Protein AF-A0A1G5I1L9-F1 (afdb_monomer)

Radius of gyration: 16.01 Å; Cα contacts (8 Å, |Δi|>4): 39; chains: 1; bounding box: 37×14×49 Å

Secondary structure (DSSP, 8-state):
------HHHHHHHHHHHHHHHHHHHHHHHHH--S---HHHHHHHHHHHHHHHHHHHHHHHHHHHHT--

Sequence (68 aa):
MTEIYGIEDRLYMIKDLADAIISLSISSQVNENLEVKPTLNGMCAIGEMIRREADEALDFMFKKKCSE

Structure (mmCIF, N/CA/C/O backbone):
data_AF-A0A1G5I1L9-F1
#
_entry.id   AF-A0A1G5I1L9-F1
#
loop_
_atom_site.group_PDB
_atom_site.id
_atom_site.type_symbol
_atom_site.label_atom_id
_atom_site.label_alt_id
_atom_site.label_comp_id
_atom_site.label_asym_id
_atom_site.label_entity_id
_atom_site.label_seq_id
_atom_site.pdbx_PDB_in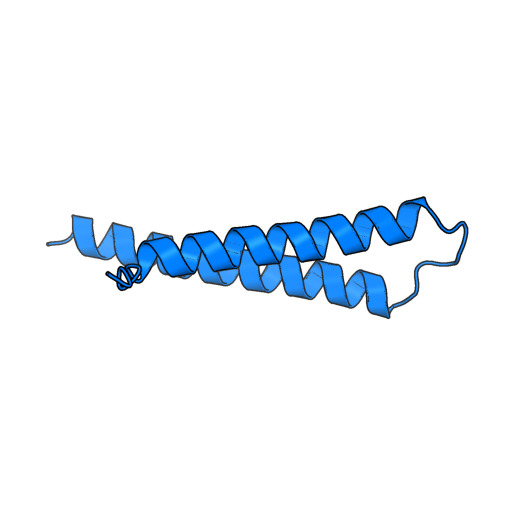s_code
_atom_site.Cartn_x
_atom_site.Cartn_y
_atom_site.Cartn_z
_atom_site.occupancy
_atom_site.B_iso_or_equiv
_atom_site.auth_seq_id
_atom_site.auth_comp_id
_atom_site.auth_asym_id
_atom_site.auth_atom_id
_atom_site.pdbx_PDB_model_num
ATOM 1 N N . MET A 1 1 ? 11.974 -0.419 24.875 1.00 39.66 1 MET A N 1
ATOM 2 C CA . MET A 1 1 ? 10.518 -0.598 24.725 1.00 39.66 1 MET A CA 1
ATOM 3 C C . MET A 1 1 ? 10.264 -0.765 23.244 1.00 39.66 1 MET A C 1
ATOM 5 O O . MET A 1 1 ? 10.518 0.177 22.511 1.00 39.66 1 MET A O 1
ATOM 9 N N . THR A 1 2 ? 9.893 -1.958 22.791 1.00 49.22 2 THR A N 1
ATOM 10 C CA . THR A 1 2 ? 9.449 -2.136 21.405 1.00 49.22 2 THR A CA 1
ATOM 11 C C . THR A 1 2 ? 7.963 -1.816 21.409 1.00 49.22 2 THR A C 1
ATOM 13 O O . THR A 1 2 ? 7.176 -2.601 21.934 1.00 49.22 2 THR A O 1
ATOM 16 N N . GLU A 1 3 ? 7.598 -0.619 20.956 1.00 60.84 3 GLU A N 1
ATOM 17 C CA . GLU A 1 3 ? 6.197 -0.239 20.783 1.00 60.84 3 GLU A CA 1
ATOM 18 C C . GLU A 1 3 ? 5.546 -1.230 19.820 1.00 60.84 3 GLU A C 1
ATOM 20 O O . GLU A 1 3 ? 6.014 -1.451 18.701 1.00 60.84 3 GLU A O 1
ATOM 25 N N . ILE A 1 4 ? 4.490 -1.895 20.284 1.00 62.16 4 ILE A N 1
ATOM 26 C CA . ILE A 1 4 ? 3.666 -2.719 19.412 1.00 62.16 4 ILE A CA 1
ATOM 27 C C . ILE A 1 4 ? 2.851 -1.730 18.585 1.00 62.16 4 ILE A C 1
ATOM 29 O O . ILE A 1 4 ? 1.821 -1.253 19.051 1.00 62.16 4 ILE A O 1
ATOM 33 N N . TYR A 1 5 ? 3.334 -1.412 17.382 1.00 71.38 5 TYR A N 1
ATOM 34 C CA . TYR A 1 5 ? 2.602 -0.589 16.420 1.00 71.38 5 TYR A CA 1
ATOM 35 C C . TYR A 1 5 ? 1.173 -1.104 16.272 1.00 71.38 5 TYR A C 1
ATOM 37 O O . TYR A 1 5 ? 0.968 -2.315 16.057 1.00 71.38 5 TYR A O 1
ATOM 45 N N . GLY A 1 6 ? 0.212 -0.185 16.395 1.00 85.50 6 GLY A N 1
ATOM 46 C CA . GLY A 1 6 ? -1.199 -0.472 16.202 1.00 85.50 6 GLY A CA 1
ATOM 47 C C . GLY A 1 6 ? -1.456 -0.963 14.780 1.00 85.50 6 GLY A C 1
ATOM 48 O O . GLY A 1 6 ? -0.650 -0.763 13.873 1.00 85.50 6 GLY A O 1
ATOM 49 N N . ILE A 1 7 ? -2.589 -1.634 14.564 1.00 89.00 7 ILE A N 1
ATOM 50 C CA . ILE A 1 7 ? -2.968 -2.111 13.221 1.00 89.00 7 ILE A CA 1
ATOM 51 C C . ILE A 1 7 ? -3.026 -0.937 12.227 1.00 89.00 7 ILE A C 1
ATOM 53 O O . ILE A 1 7 ? -2.607 -1.083 11.085 1.00 89.00 7 ILE A O 1
ATOM 57 N N . GLU A 1 8 ? -3.470 0.231 12.690 1.00 90.31 8 GLU A N 1
ATOM 58 C CA . GLU A 1 8 ? -3.519 1.473 11.917 1.00 90.31 8 GLU A CA 1
ATOM 59 C C . GLU A 1 8 ? -2.124 1.931 11.452 1.00 90.31 8 GLU A C 1
ATOM 61 O O . GLU A 1 8 ? -1.913 2.112 10.255 1.00 90.31 8 GLU A O 1
ATOM 66 N N . ASP A 1 9 ? -1.142 2.001 12.357 1.00 90.69 9 ASP A N 1
ATOM 67 C CA . ASP A 1 9 ? 0.241 2.379 12.020 1.00 90.69 9 ASP A CA 1
ATOM 68 C C . ASP A 1 9 ? 0.856 1.424 10.989 1.00 90.69 9 ASP A C 1
ATOM 70 O O . ASP A 1 9 ? 1.549 1.838 10.060 1.00 90.69 9 ASP A O 1
ATOM 74 N N . ARG A 1 10 ? 0.567 0.124 11.121 1.00 91.81 10 ARG A N 1
ATOM 75 C CA . ARG A 1 10 ? 1.045 -0.896 10.178 1.00 91.81 10 ARG A CA 1
ATOM 76 C C . ARG A 1 10 ? 0.437 -0.717 8.789 1.00 91.81 10 ARG A C 1
ATOM 78 O O . ARG A 1 10 ? 1.139 -0.926 7.805 1.00 91.81 10 ARG A O 1
ATOM 85 N N . LEU A 1 11 ? -0.837 -0.337 8.697 1.00 93.88 11 LEU A N 1
ATOM 86 C CA . LEU A 1 11 ? -1.493 -0.061 7.416 1.00 93.88 11 LEU A CA 1
ATOM 87 C C . LEU A 1 11 ? -0.903 1.185 6.748 1.00 93.88 11 LEU A C 1
ATOM 89 O O . LEU A 1 11 ? -0.654 1.156 5.544 1.00 93.88 11 LEU A O 1
ATOM 93 N N . TYR A 1 12 ? -0.585 2.231 7.514 1.00 94.12 12 TYR A N 1
ATOM 94 C CA . TYR A 1 12 ? 0.140 3.387 6.980 1.00 94.12 12 TYR A CA 1
ATOM 95 C C . TYR A 1 12 ? 1.544 3.017 6.487 1.00 94.12 12 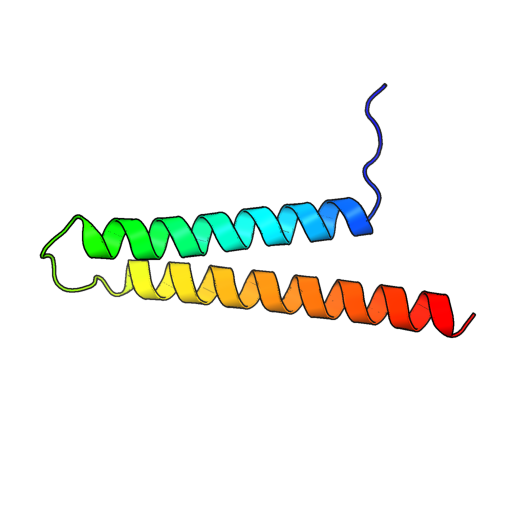TYR A C 1
ATOM 97 O O . TYR A 1 12 ? 1.899 3.370 5.366 1.00 94.12 12 TYR A O 1
ATOM 105 N N . MET A 1 13 ? 2.294 2.202 7.235 1.00 95.62 13 MET A N 1
ATOM 106 C CA . MET A 1 13 ? 3.594 1.698 6.771 1.00 95.62 13 MET A CA 1
ATOM 107 C C . MET A 1 13 ? 3.493 0.887 5.469 1.00 95.62 13 MET A C 1
ATOM 109 O O . MET A 1 13 ? 4.372 0.972 4.612 1.00 95.62 13 MET A O 1
ATOM 113 N N . ILE A 1 14 ? 2.437 0.084 5.310 1.00 95.38 14 ILE A N 1
ATOM 114 C CA . ILE A 1 14 ? 2.196 -0.688 4.082 1.00 95.38 14 ILE A CA 1
ATOM 115 C C . ILE A 1 14 ? 1.925 0.246 2.897 1.00 95.38 14 ILE A C 1
ATOM 117 O O . ILE A 1 14 ? 2.420 -0.013 1.799 1.00 95.38 14 ILE A O 1
ATOM 121 N N . LYS A 1 15 ? 1.192 1.344 3.111 1.00 95.56 15 LYS A N 1
ATOM 122 C CA . LYS A 1 15 ? 0.958 2.361 2.078 1.00 95.56 15 LYS A CA 1
ATOM 123 C C . LYS A 1 15 ? 2.251 3.054 1.659 1.00 95.56 15 LYS A C 1
ATOM 125 O O . LYS A 1 15 ? 2.523 3.118 0.463 1.00 95.56 15 LYS A O 1
ATOM 130 N N . ASP A 1 16 ? 3.080 3.465 2.617 1.00 94.94 16 ASP A N 1
ATOM 131 C CA . ASP A 1 16 ? 4.377 4.093 2.328 1.00 94.94 16 ASP A CA 1
ATOM 132 C C . ASP A 1 16 ? 5.283 3.163 1.504 1.00 94.94 16 ASP A C 1
ATOM 134 O O . ASP A 1 16 ? 5.941 3.585 0.549 1.00 94.94 16 ASP A O 1
ATOM 138 N N . LEU A 1 17 ? 5.283 1.865 1.830 1.00 95.25 17 LEU A N 1
ATOM 139 C CA . LEU A 1 17 ? 6.012 0.857 1.061 1.00 95.25 17 LEU A CA 1
ATOM 140 C C . LEU A 1 17 ? 5.452 0.704 -0.362 1.00 95.25 17 LEU A C 1
ATOM 142 O O . LEU A 1 17 ? 6.225 0.597 -1.316 1.00 95.25 17 LEU A O 1
ATOM 146 N N . ALA A 1 18 ? 4.129 0.700 -0.521 1.00 95.56 18 ALA A N 1
ATOM 147 C CA . ALA A 1 18 ? 3.484 0.622 -1.827 1.00 95.56 18 ALA A CA 1
ATOM 148 C C . ALA A 1 18 ? 3.832 1.835 -2.709 1.00 95.56 18 ALA A C 1
ATOM 150 O O . ALA A 1 18 ? 4.186 1.663 -3.878 1.00 95.56 18 ALA A O 1
ATOM 151 N N . ASP A 1 19 ? 3.832 3.041 -2.140 1.00 93.25 19 ASP A N 1
ATOM 152 C CA . ASP A 1 19 ? 4.226 4.264 -2.844 1.00 93.25 19 ASP A CA 1
ATOM 153 C C . ASP A 1 19 ? 5.710 4.247 -3.243 1.00 93.25 19 ASP A C 1
ATOM 155 O O . ASP A 1 19 ? 6.060 4.667 -4.352 1.00 93.25 19 ASP A O 1
ATOM 159 N N . ALA A 1 20 ? 6.587 3.682 -2.407 1.00 91.94 20 ALA A N 1
ATOM 160 C CA . ALA A 1 20 ? 7.991 3.480 -2.761 1.00 91.94 20 ALA A CA 1
ATOM 161 C C . ALA A 1 20 ? 8.157 2.518 -3.954 1.00 91.94 20 ALA A C 1
ATOM 163 O O . ALA A 1 20 ? 8.944 2.799 -4.860 1.00 91.94 20 ALA A O 1
ATOM 164 N N . ILE A 1 21 ? 7.396 1.417 -4.000 1.00 89.56 21 ILE A N 1
ATOM 165 C CA . ILE A 1 21 ? 7.414 0.460 -5.122 1.00 89.56 21 ILE A CA 1
ATOM 166 C C . ILE A 1 21 ? 6.965 1.136 -6.424 1.00 89.56 21 ILE A C 1
ATO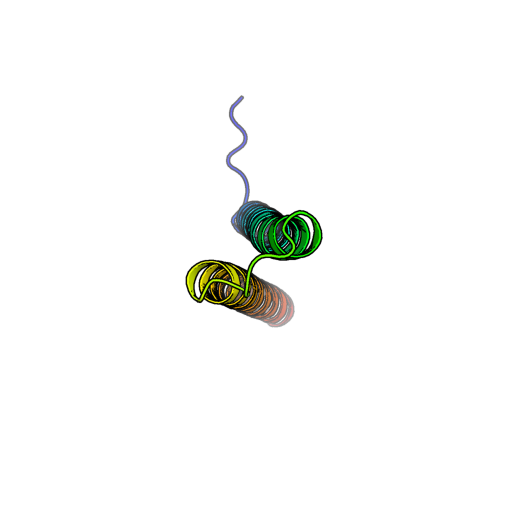M 168 O O . ILE A 1 21 ? 7.626 0.981 -7.457 1.00 89.56 21 ILE A O 1
ATOM 172 N N . ILE A 1 22 ? 5.877 1.910 -6.383 1.00 88.56 22 ILE A N 1
ATOM 173 C CA . ILE A 1 22 ? 5.368 2.660 -7.544 1.00 88.56 22 ILE A CA 1
ATOM 174 C C . ILE A 1 22 ? 6.423 3.669 -8.018 1.00 88.56 22 ILE A C 1
ATOM 176 O O . ILE A 1 22 ? 6.784 3.690 -9.196 1.00 88.56 22 ILE A O 1
ATOM 180 N N . SER A 1 23 ? 6.966 4.463 -7.093 1.00 87.12 23 SER A N 1
ATOM 181 C CA . SER A 1 23 ? 7.949 5.509 -7.390 1.00 87.12 23 SER A CA 1
ATOM 182 C C . SER A 1 23 ? 9.236 4.953 -8.007 1.00 87.12 23 SER A C 1
ATOM 184 O O . SER A 1 23 ? 9.738 5.494 -8.997 1.00 87.12 23 SER A O 1
ATOM 186 N N . LEU A 1 24 ? 9.746 3.830 -7.489 1.00 84.38 24 LEU A N 1
ATOM 187 C CA . LEU A 1 24 ? 10.901 3.137 -8.064 1.00 84.38 24 LEU A CA 1
ATOM 188 C C . LEU A 1 24 ? 10.590 2.585 -9.458 1.00 84.38 24 LEU A C 1
ATOM 190 O O . LEU A 1 24 ? 11.415 2.717 -10.359 1.00 84.38 24 LEU A O 1
ATOM 194 N N . SER A 1 25 ? 9.391 2.030 -9.654 1.00 81.44 25 SER A N 1
ATOM 195 C CA . SER A 1 25 ? 8.967 1.490 -10.950 1.00 81.44 25 SER A CA 1
ATOM 196 C C . SER A 1 25 ? 8.926 2.578 -12.027 1.00 81.44 25 SER A C 1
ATOM 198 O O . SER A 1 25 ? 9.413 2.354 -13.133 1.00 81.44 25 SER A O 1
ATOM 200 N N . ILE A 1 26 ? 8.425 3.773 -11.692 1.00 74.56 26 ILE A N 1
ATOM 201 C CA . ILE A 1 26 ? 8.404 4.938 -12.591 1.00 74.56 26 ILE A CA 1
ATOM 202 C C . ILE A 1 26 ? 9.820 5.491 -12.805 1.00 74.56 26 ILE A C 1
ATOM 204 O O . ILE A 1 26 ? 10.226 5.742 -13.937 1.00 74.56 26 ILE A O 1
ATOM 208 N N . SER A 1 27 ? 10.609 5.648 -11.739 1.00 69.62 27 SER A N 1
ATOM 209 C CA . SER A 1 27 ? 11.972 6.200 -11.828 1.00 69.62 27 SER A CA 1
ATOM 210 C C . SER A 1 27 ? 12.890 5.335 -12.700 1.00 69.62 27 SER A C 1
ATOM 212 O O . SER A 1 27 ? 13.693 5.862 -13.471 1.00 69.62 27 SER A O 1
ATOM 214 N N . SER A 1 28 ? 12.735 4.009 -12.639 1.00 65.12 28 SER A N 1
ATOM 215 C CA . SER A 1 28 ? 13.444 3.066 -13.511 1.00 65.12 28 SER A CA 1
ATOM 216 C C . SER A 1 28 ? 13.000 3.136 -14.977 1.00 65.12 28 SER A C 1
ATOM 218 O O . SER A 1 28 ? 13.813 2.844 -15.847 1.00 65.12 28 SER A O 1
ATOM 220 N N . GLN A 1 29 ? 11.765 3.560 -15.273 1.00 61.66 29 GLN A N 1
ATOM 221 C CA . GLN A 1 29 ? 11.295 3.780 -16.650 1.00 61.66 29 GLN A CA 1
ATOM 222 C C . GLN A 1 29 ? 11.861 5.062 -17.280 1.00 61.66 29 GLN A C 1
ATOM 224 O O . GLN A 1 29 ? 11.992 5.130 -18.496 1.00 61.66 29 GLN A O 1
ATOM 229 N N . VAL A 1 30 ? 12.195 6.080 -16.477 1.00 61.94 30 VAL A N 1
ATOM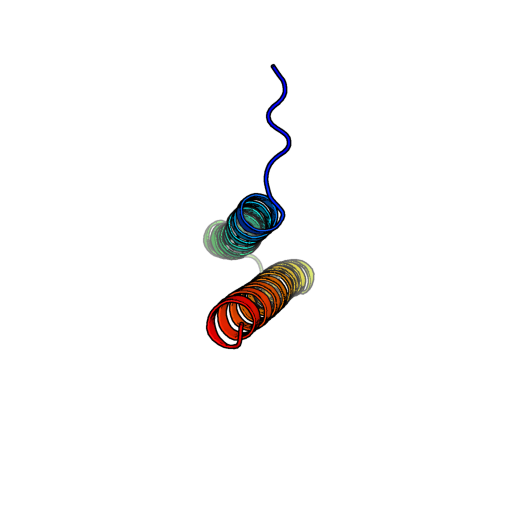 230 C CA . VAL A 1 30 ? 12.713 7.369 -16.980 1.00 61.94 30 VAL A CA 1
ATOM 231 C C . VAL A 1 30 ? 14.222 7.321 -17.253 1.00 61.94 3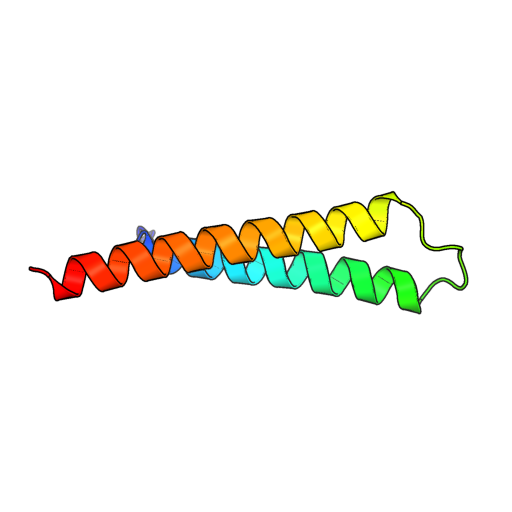0 VAL A C 1
ATOM 233 O O . VAL A 1 30 ? 14.713 8.032 -18.127 1.00 61.94 30 VAL A O 1
ATOM 236 N N . ASN A 1 31 ? 14.972 6.496 -16.516 1.00 60.41 31 ASN A N 1
ATOM 237 C CA . ASN A 1 31 ? 16.439 6.466 -16.587 1.00 60.41 31 ASN A CA 1
ATOM 238 C C . ASN A 1 31 ? 16.985 5.564 -17.711 1.00 60.41 31 ASN A C 1
ATOM 240 O O . ASN A 1 31 ? 18.152 5.651 -18.087 1.00 60.41 31 ASN A O 1
ATOM 244 N N . GLU A 1 32 ? 16.141 4.702 -18.269 1.00 53.06 32 GLU A N 1
ATOM 245 C CA . GLU A 1 32 ? 16.495 3.814 -19.362 1.00 53.06 32 GLU A CA 1
ATOM 246 C C . GLU A 1 32 ? 15.612 4.150 -20.571 1.00 53.06 32 GLU A C 1
ATOM 248 O O . GLU A 1 32 ? 14.409 3.926 -20.535 1.00 53.06 32 GLU A O 1
ATOM 253 N N . ASN A 1 33 ? 16.199 4.588 -21.693 1.00 54.50 33 ASN A N 1
ATOM 254 C CA . ASN A 1 33 ? 15.561 4.557 -23.027 1.00 54.50 33 ASN A CA 1
ATOM 255 C C . ASN A 1 33 ? 15.257 3.104 -23.490 1.00 54.50 33 ASN A C 1
ATOM 257 O O . ASN A 1 33 ? 15.264 2.807 -24.685 1.00 54.50 33 ASN A O 1
ATOM 261 N N . LEU A 1 34 ? 15.068 2.167 -22.556 1.00 51.03 34 LEU A N 1
ATOM 262 C CA . LEU A 1 34 ? 14.692 0.793 -22.815 1.00 51.03 34 LEU A CA 1
ATOM 263 C C . LEU A 1 34 ? 13.173 0.722 -22.929 1.00 51.03 34 LEU A C 1
ATOM 265 O O . LEU A 1 34 ? 12.445 1.207 -22.067 1.00 51.03 34 LEU A O 1
ATOM 269 N N . GLU A 1 35 ? 12.711 0.059 -23.986 1.00 53.88 35 GLU A N 1
ATOM 270 C CA . GLU A 1 35 ? 11.354 -0.467 -24.093 1.00 53.88 35 GLU A CA 1
ATOM 271 C C . GLU A 1 35 ? 10.877 -0.970 -22.726 1.00 53.88 35 GLU A C 1
ATOM 273 O O . GLU A 1 35 ? 11.515 -1.830 -22.111 1.00 53.88 35 GLU A O 1
ATOM 278 N N . VAL A 1 36 ? 9.783 -0.388 -22.232 1.00 55.47 36 VAL A N 1
ATOM 279 C CA . VAL A 1 36 ? 9.239 -0.650 -20.899 1.00 55.47 36 VAL A CA 1
ATOM 280 C C . VAL A 1 36 ? 9.072 -2.158 -20.711 1.00 55.47 36 VAL A C 1
ATOM 282 O O . VAL A 1 36 ? 8.166 -2.774 -21.275 1.00 55.47 36 VAL A O 1
ATOM 285 N N . LYS A 1 37 ? 9.966 -2.778 -19.931 1.00 60.75 37 LYS A N 1
ATOM 286 C CA . LYS A 1 37 ? 9.912 -4.221 -19.675 1.00 60.75 37 LYS A CA 1
ATOM 287 C C . LYS A 1 37 ? 8.601 -4.533 -18.938 1.00 60.75 37 LYS A C 1
ATOM 289 O O . LYS A 1 37 ? 8.304 -3.852 -17.952 1.00 60.75 37 LYS A O 1
ATOM 294 N N . PRO A 1 38 ? 7.848 -5.580 -19.330 1.00 60.34 38 PRO A N 1
ATOM 295 C CA . PRO A 1 38 ? 6.581 -5.968 -18.695 1.00 60.34 38 PRO A CA 1
ATOM 296 C C . PRO A 1 38 ? 6.652 -6.066 -17.163 1.00 60.34 38 PRO A C 1
ATOM 298 O O . PRO A 1 38 ? 5.683 -5.779 -16.466 1.00 60.34 38 PRO A O 1
ATOM 301 N N . THR A 1 39 ? 7.828 -6.408 -16.636 1.00 67.12 39 THR A N 1
ATOM 302 C CA . THR A 1 39 ? 8.123 -6.505 -15.205 1.00 67.12 39 THR A CA 1
ATOM 303 C C . THR A 1 39 ? 7.954 -5.181 -14.453 1.00 67.12 39 THR A C 1
ATOM 305 O O . THR A 1 39 ? 7.414 -5.194 -13.353 1.00 67.12 39 THR A O 1
ATOM 308 N N . LEU A 1 40 ? 8.354 -4.035 -15.023 1.00 66.50 40 LEU A N 1
ATOM 309 C CA . LEU A 1 40 ? 8.224 -2.725 -14.360 1.00 66.50 40 LEU A CA 1
ATOM 310 C C . LEU A 1 40 ? 6.761 -2.267 -14.287 1.00 66.50 40 LEU A C 1
ATOM 312 O O . LEU A 1 40 ? 6.326 -1.748 -13.261 1.00 66.50 40 LEU A O 1
ATOM 316 N N . ASN A 1 41 ? 5.978 -2.543 -15.335 1.00 72.69 41 ASN A N 1
ATOM 317 C CA . ASN A 1 41 ? 4.531 -2.312 -15.313 1.00 72.69 41 ASN A CA 1
ATOM 318 C C . ASN A 1 41 ? 3.828 -3.219 -14.293 1.00 72.69 41 ASN A C 1
ATOM 320 O O . ASN A 1 41 ? 2.918 -2.769 -13.601 1.00 72.69 41 ASN A O 1
ATOM 324 N N . GLY A 1 42 ? 4.283 -4.468 -14.153 1.00 81.50 42 GLY A N 1
ATOM 325 C CA . GLY A 1 42 ? 3.795 -5.382 -13.120 1.00 81.50 42 GLY A CA 1
ATOM 326 C C . GLY A 1 42 ? 4.053 -4.866 -11.702 1.00 81.50 42 GLY A C 1
ATOM 327 O O . GLY A 1 42 ? 3.153 -4.909 -10.871 1.00 81.50 42 GLY A O 1
ATOM 328 N N . MET A 1 43 ? 5.244 -4.322 -11.431 1.00 84.75 43 MET A N 1
ATOM 329 C CA . MET A 1 43 ? 5.594 -3.785 -10.107 1.00 84.75 43 MET A CA 1
ATOM 330 C C . MET A 1 43 ? 4.780 -2.535 -9.750 1.00 84.75 43 MET A C 1
ATOM 332 O O . MET A 1 43 ? 4.301 -2.428 -8.622 1.00 84.75 43 MET A O 1
ATOM 336 N N . CYS A 1 44 ? 4.551 -1.640 -10.716 1.00 86.12 44 CYS A N 1
ATOM 337 C CA . CYS A 1 44 ? 3.667 -0.489 -10.531 1.00 86.12 44 CYS A CA 1
ATOM 338 C C . CYS A 1 44 ? 2.235 -0.935 -10.183 1.00 86.12 44 CYS A C 1
ATOM 340 O O . CYS A 1 44 ? 1.682 -0.504 -9.171 1.00 86.12 44 CYS A O 1
ATOM 342 N N . ALA A 1 45 ? 1.677 -1.880 -10.950 1.00 88.94 45 ALA A N 1
ATOM 343 C CA . ALA A 1 45 ? 0.338 -2.414 -10.708 1.00 88.94 45 ALA A CA 1
ATOM 344 C C . ALA A 1 45 ? 0.214 -3.101 -9.335 1.00 88.94 45 ALA A C 1
ATOM 346 O O . ALA A 1 45 ? -0.777 -2.906 -8.636 1.00 88.94 45 ALA A O 1
ATOM 347 N N . ILE A 1 46 ? 1.232 -3.862 -8.916 1.00 91.69 46 ILE A N 1
ATOM 348 C CA . ILE A 1 46 ? 1.271 -4.487 -7.585 1.00 91.69 46 ILE A CA 1
ATOM 349 C C . ILE A 1 46 ? 1.258 -3.420 -6.485 1.00 91.69 46 ILE A C 1
ATOM 351 O O . ILE A 1 46 ? 0.497 -3.549 -5.527 1.00 91.69 46 ILE A O 1
ATOM 355 N N . GLY A 1 47 ? 2.058 -2.358 -6.622 1.00 94.25 47 GLY A N 1
ATOM 356 C CA . GLY A 1 47 ? 2.057 -1.246 -5.672 1.00 94.25 47 GLY A CA 1
ATOM 357 C C . GLY A 1 47 ? 0.687 -0.564 -5.578 1.00 94.25 47 GLY A C 1
ATOM 358 O O . GLY A 1 47 ? 0.171 -0.365 -4.480 1.00 94.25 47 GLY A O 1
ATOM 359 N N . GLU A 1 48 ? 0.043 -0.282 -6.713 1.00 93.88 48 GLU A N 1
ATOM 360 C CA . GLU A 1 48 ? -1.300 0.314 -6.731 1.00 93.88 48 GLU A CA 1
ATOM 361 C C . GLU A 1 48 ? -2.362 -0.582 -6.079 1.00 93.88 48 GLU A C 1
ATOM 363 O O . GLU A 1 48 ? -3.236 -0.073 -5.372 1.00 93.88 48 GLU A O 1
ATOM 368 N N . MET A 1 49 ? -2.280 -1.901 -6.288 1.00 95.94 49 MET A N 1
ATOM 369 C CA . MET A 1 49 ? -3.169 -2.875 -5.649 1.00 95.94 49 MET A CA 1
ATOM 370 C C . MET A 1 49 ? -2.980 -2.893 -4.129 1.00 95.94 49 MET A C 1
ATOM 372 O O . MET A 1 49 ? -3.954 -2.768 -3.396 1.00 95.94 49 MET A O 1
ATOM 376 N N . ILE A 1 50 ? -1.738 -2.986 -3.644 1.00 95.81 50 ILE A N 1
ATOM 377 C CA . ILE A 1 50 ? -1.447 -3.015 -2.201 1.00 95.81 50 ILE A CA 1
ATOM 378 C C . ILE A 1 50 ? -1.934 -1.733 -1.517 1.00 95.81 50 ILE A C 1
ATOM 380 O O . ILE A 1 50 ? -2.533 -1.800 -0.442 1.00 95.81 50 ILE A O 1
ATOM 384 N N . ARG A 1 51 ? -1.703 -0.567 -2.138 1.00 96.62 51 ARG A N 1
ATOM 385 C CA . ARG A 1 51 ? -2.154 0.720 -1.596 1.00 96.62 51 ARG A CA 1
ATOM 386 C C . ARG A 1 51 ? -3.675 0.769 -1.457 1.00 96.62 51 ARG A C 1
ATOM 388 O O . ARG A 1 51 ? -4.166 1.191 -0.414 1.00 96.62 51 ARG A O 1
ATOM 395 N N . ARG A 1 52 ? -4.406 0.302 -2.475 1.00 96.81 52 ARG A N 1
ATOM 396 C CA . ARG A 1 52 ? -5.875 0.262 -2.472 1.00 96.81 52 ARG A CA 1
ATOM 397 C C . ARG A 1 52 ? -6.418 -0.625 -1.357 1.00 96.81 52 ARG A C 1
ATOM 399 O O . ARG A 1 52 ? -7.270 -0.178 -0.600 1.00 96.81 52 ARG A O 1
ATOM 406 N N . GLU A 1 53 ? -5.877 -1.828 -1.206 1.00 96.50 53 GLU A N 1
ATOM 407 C CA . GLU A 1 53 ? -6.317 -2.750 -0.159 1.00 96.50 53 GLU A CA 1
ATOM 408 C C . GLU A 1 53 ? -6.066 -2.186 1.247 1.00 96.50 53 GLU A C 1
ATOM 410 O O . GLU A 1 53 ? -6.888 -2.355 2.150 1.00 96.50 53 GLU A O 1
ATOM 415 N N 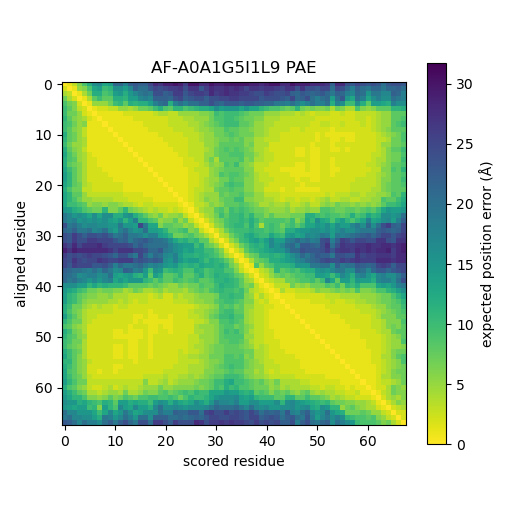. ALA A 1 54 ? -4.950 -1.475 1.441 1.00 95.06 54 ALA A N 1
ATOM 416 C CA . ALA A 1 54 ? -4.659 -0.801 2.702 1.00 95.06 54 ALA A CA 1
ATOM 417 C C . ALA A 1 54 ? -5.618 0.374 2.973 1.00 95.06 54 ALA A C 1
ATOM 419 O O . ALA A 1 54 ? -6.051 0.552 4.114 1.00 95.06 54 ALA A O 1
ATOM 420 N N . ASP A 1 55 ? -5.981 1.146 1.944 1.00 94.31 55 ASP A N 1
ATOM 421 C CA . ASP A 1 55 ? -6.985 2.212 2.045 1.00 94.31 55 ASP A CA 1
ATOM 422 C C . ASP A 1 55 ? -8.376 1.661 2.394 1.00 94.31 55 ASP A C 1
ATOM 424 O O . ASP A 1 55 ? -9.041 2.195 3.284 1.00 94.31 55 ASP A O 1
ATOM 428 N N . GLU A 1 56 ? -8.798 0.565 1.762 1.00 95.81 56 GLU A N 1
ATOM 429 C CA . GLU A 1 56 ? -10.076 -0.097 2.054 1.00 95.81 56 GLU A CA 1
ATOM 430 C C . GLU A 1 56 ? -10.118 -0.660 3.484 1.00 95.81 56 GLU A C 1
ATOM 432 O O . GLU A 1 56 ? -11.129 -0.525 4.182 1.00 95.81 56 GLU A O 1
ATOM 437 N N . ALA A 1 57 ? -9.010 -1.234 3.963 1.00 93.25 57 ALA A N 1
ATOM 438 C CA . ALA A 1 57 ? -8.897 -1.719 5.336 1.00 93.25 57 ALA A CA 1
ATOM 439 C C . ALA A 1 57 ? -8.985 -0.578 6.365 1.00 93.25 57 ALA A C 1
ATOM 441 O O . ALA A 1 57 ? -9.685 -0.714 7.375 1.00 93.25 57 ALA A O 1
ATOM 442 N N . LEU A 1 58 ? -8.314 0.550 6.108 1.00 92.06 58 LEU A N 1
ATOM 443 C CA . LEU A 1 58 ? -8.392 1.745 6.951 1.00 92.06 58 LEU A CA 1
ATOM 444 C C . LEU A 1 58 ? -9.816 2.314 6.975 1.00 92.06 58 LEU A C 1
ATOM 446 O O . LEU A 1 58 ? -10.355 2.558 8.055 1.00 92.06 58 LEU A O 1
ATOM 450 N N . ASP A 1 59 ? -10.452 2.470 5.813 1.00 92.75 59 ASP A N 1
ATOM 451 C CA . ASP A 1 59 ? -11.826 2.973 5.706 1.00 92.75 59 ASP A CA 1
ATOM 452 C C . ASP A 1 59 ? -12.817 2.073 6.461 1.00 92.75 59 ASP A C 1
ATOM 454 O O . ASP A 1 59 ? -13.639 2.561 7.241 1.00 92.75 59 ASP A O 1
ATOM 458 N N . PHE A 1 60 ? -12.690 0.749 6.328 1.00 91.06 60 PHE A N 1
ATOM 459 C CA . PHE A 1 60 ? -13.494 -0.201 7.098 1.00 91.06 60 PHE A CA 1
ATOM 460 C C . PHE A 1 60 ? -13.27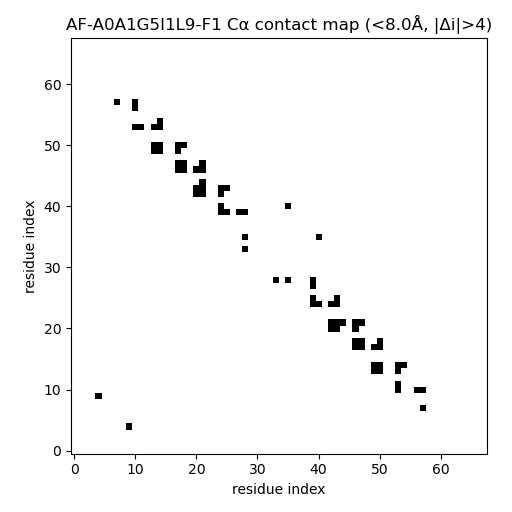5 -0.054 8.613 1.00 91.06 60 PHE A C 1
ATOM 462 O O . PHE A 1 60 ? -14.243 -0.036 9.381 1.00 91.06 60 PHE A O 1
ATOM 469 N N . MET A 1 61 ? -12.024 0.091 9.062 1.00 87.62 61 MET A N 1
ATOM 470 C CA . MET A 1 61 ? -11.699 0.296 10.477 1.00 87.62 61 MET A CA 1
ATOM 471 C C . MET A 1 61 ? -12.273 1.608 11.026 1.00 87.62 61 MET A C 1
ATOM 473 O O . MET A 1 61 ? -12.828 1.611 12.129 1.00 87.62 61 MET A O 1
ATOM 477 N N . PHE A 1 62 ? -12.176 2.710 10.280 1.00 84.56 62 PHE A N 1
ATOM 478 C CA . PHE A 1 62 ? -12.710 4.006 10.703 1.00 84.56 62 PHE A CA 1
ATOM 479 C C . PHE A 1 62 ? -14.239 4.0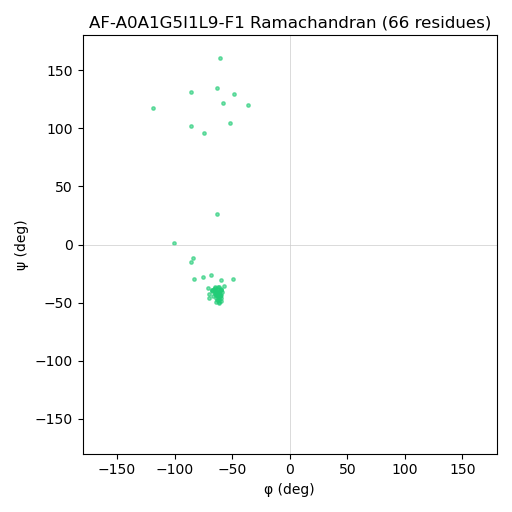25 10.707 1.00 84.56 62 PHE A C 1
ATOM 481 O O . PHE A 1 62 ? -14.839 4.470 11.686 1.00 84.56 62 PHE A O 1
ATOM 488 N N . LYS A 1 63 ? -14.885 3.459 9.681 1.00 81.81 63 LYS A N 1
ATOM 489 C CA . LYS A 1 63 ? -16.348 3.304 9.644 1.00 81.81 63 LYS A CA 1
ATOM 490 C C . LYS A 1 63 ? -16.866 2.469 10.809 1.00 81.81 63 LYS A C 1
ATOM 492 O O . LYS A 1 63 ? -17.900 2.809 11.387 1.00 81.81 63 LYS A O 1
ATOM 497 N N . LYS A 1 64 ? -16.140 1.413 11.187 1.00 75.44 64 LYS A N 1
ATOM 498 C CA . LYS A 1 64 ? -16.488 0.591 12.348 1.00 75.44 64 LYS A CA 1
ATOM 499 C C . LYS A 1 64 ? -16.355 1.370 13.662 1.00 75.44 64 LYS A C 1
ATOM 501 O O . LYS A 1 64 ? -17.290 1.335 14.449 1.00 75.44 64 LYS A O 1
ATOM 506 N N . LYS A 1 65 ? -15.271 2.134 13.859 1.00 68.69 65 LYS A N 1
ATOM 507 C CA . LYS A 1 65 ? -15.096 3.012 15.037 1.00 68.69 65 LYS A CA 1
ATOM 508 C C . LYS A 1 65 ? -16.192 4.086 15.167 1.00 68.69 65 LYS A C 1
ATOM 510 O O . LYS A 1 65 ? -16.494 4.488 16.278 1.00 68.69 65 LYS A O 1
ATOM 515 N N . CYS A 1 66 ? -16.765 4.569 14.061 1.00 60.75 66 CYS A N 1
ATOM 516 C CA . CYS A 1 66 ? -17.844 5.572 14.068 1.00 60.75 66 CYS A CA 1
ATOM 517 C C . CYS A 1 66 ? -19.257 4.993 14.255 1.00 60.75 66 CYS A C 1
ATOM 519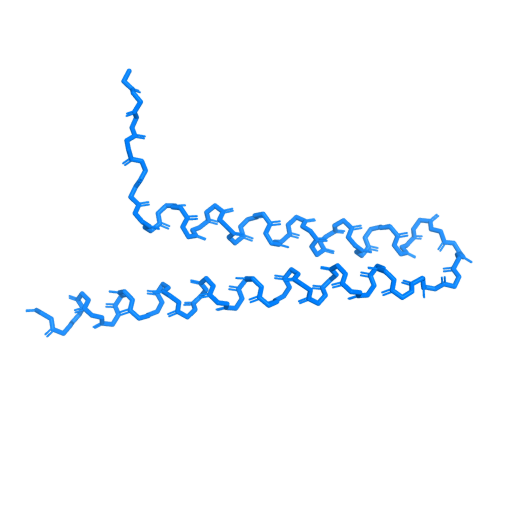 O O . CYS A 1 66 ? -20.201 5.762 14.423 1.00 60.75 66 CYS A O 1
ATOM 521 N N . SER A 1 67 ? -19.412 3.671 14.158 1.00 58.00 67 SER A N 1
ATOM 522 C CA . SER A 1 67 ? -20.703 2.979 14.298 1.00 58.00 67 SER A CA 1
ATOM 523 C C . SER A 1 67 ? -20.887 2.339 15.684 1.00 58.00 67 SER A C 1
ATOM 525 O O . SER A 1 67 ? -21.906 1.687 15.914 1.00 58.00 67 SER A O 1
ATOM 527 N N . GLU A 1 68 ? -19.901 2.506 16.571 1.00 51.16 68 GLU A N 1
ATOM 528 C CA . GLU A 1 68 ? -19.909 2.146 17.999 1.00 51.16 68 GLU A CA 1
ATOM 529 C C . GLU A 1 68 ? -20.112 3.406 18.854 1.00 51.16 68 GLU A C 1
ATOM 531 O O . GLU A 1 68 ? -20.837 3.305 19.870 1.00 51.16 68 GLU A O 1
#

pLDDT: mean 79.72, std 16.02, range [39.66, 96.81]

Foldseek 3Di:
DPPPDDPLNVLVVQLVVLVVQLVVLVVVVVVDPDDNDVVSVVSNVVSVVSNVVSVVVVVVVVVVVVVD

Nearest PDB structures (foldseek):
  3tul-assembly5_B  TM=7.267E-01  e=2.564E+00  Salmonella enterica subsp. enterica serovar Typhimurium
  3i2w-assembly1_A  TM=7.597E-01  e=6.327E+00  Drosophila melanogaster
  2elb-assembly1_A-2  TM=6.799E-01  e=4.028E+00  Homo sapiens

Mean predicted aligned error: 8.52 Å

Solvent-accessible surface area (backbone atoms only — not comparable to full-atom values): 3820 Å² total; per-residue (Å²): 133,85,78,79,73,48,75,66,57,51,38,51,53,49,34,55,52,17,53,49,43,29,50,51,31,52,54,58,56,73,76,36,100,57,79,81,51,71,66,44,58,48,44,29,51,51,15,54,51,52,31,48,54,37,50,52,51,49,51,52,53,51,54,51,65,74,75,110